Protein AF-A0A2G8DPP2-F1 (afdb_monomer)

Radius of gyration: 18.23 Å; Cα contacts (8 Å, |Δi|>4): 69; chains: 1; bounding box: 54×27×44 Å

Mean predicted aligned error: 8.94 Å

Nearest PDB structures (foldseek):
  1zn2-assembly1_A  TM=8.465E-01  e=1.120E-02  Pseudomonas fluorescens
  1je8-assembly2_E  TM=9.088E-01  e=2.432E-02  Escherichia coli
  3clo-assembly1_B  TM=8.629E-01  e=4.417E-02  Bacteroides thetaiotaomicron VPI-5482
  3szt-assembly1_B  TM=8.173E-01  e=5.952E-02  Pseudomonas aeruginosa
  5xt2-assembly5_E  TM=8.489E-01  e=1.018E-01  Bradyrhizobium japonicum

Structure (mmCIF, N/CA/C/O backbone):
data_AF-A0A2G8DPP2-F1
#
_entry.id   AF-A0A2G8DPP2-F1
#
loop_
_atom_site.group_PDB
_atom_site.id
_atom_site.type_symbol
_atom_site.label_atom_id
_atom_site.label_alt_id
_atom_site.label_comp_id
_atom_site.label_asym_id
_atom_site.label_entity_id
_atom_site.label_seq_id
_atom_site.pdbx_PDB_ins_code
_atom_site.Cartn_x
_atom_site.Cartn_y
_atom_site.Cartn_z
_atom_site.occupancy
_atom_site.B_iso_or_equiv
_atom_site.auth_seq_id
_atom_site.auth_comp_id
_atom_site.auth_asym_id
_atom_site.auth_atom_id
_atom_site.pdbx_PDB_model_num
ATOM 1 N N . MET A 1 1 ? -12.877 9.833 -18.461 1.00 37.72 1 MET A N 1
ATOM 2 C CA . MET A 1 1 ? -12.470 9.834 -17.039 1.00 37.72 1 MET A CA 1
ATOM 3 C C . MET A 1 1 ? -12.029 8.422 -16.652 1.00 37.72 1 MET A C 1
ATOM 5 O O . MET A 1 1 ? -12.838 7.514 -16.743 1.00 37.72 1 MET A O 1
ATOM 9 N N . LEU A 1 2 ? -10.736 8.251 -16.339 1.00 44.06 2 LEU A N 1
ATOM 10 C CA . LEU A 1 2 ? -10.090 7.131 -15.618 1.00 44.06 2 LEU A CA 1
ATOM 11 C C . LEU A 1 2 ? -10.466 5.672 -15.977 1.00 44.06 2 LEU A C 1
ATOM 13 O O . LEU A 1 2 ? -10.634 4.850 -15.082 1.00 44.06 2 LEU A O 1
ATOM 17 N N . ASN A 1 3 ? -10.508 5.310 -17.264 1.00 42.09 3 ASN A N 1
ATOM 18 C CA . ASN A 1 3 ? -10.601 3.897 -17.685 1.00 42.09 3 ASN A CA 1
ATOM 19 C C 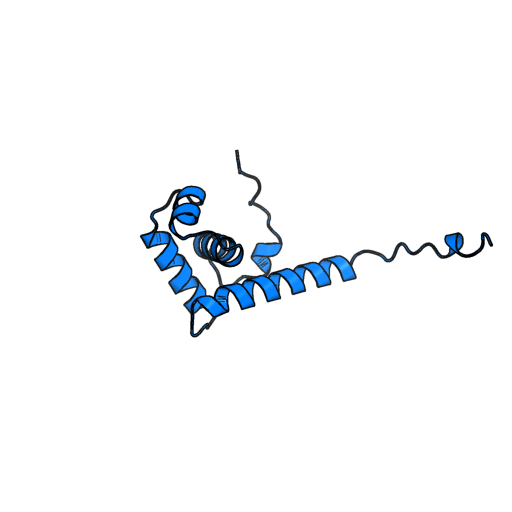. ASN A 1 3 ? -9.237 3.259 -18.036 1.00 42.09 3 ASN A C 1
ATOM 21 O O . ASN A 1 3 ? -9.174 2.169 -18.591 1.00 42.09 3 ASN A O 1
ATOM 25 N N . SER A 1 4 ? -8.125 3.924 -17.711 1.00 41.97 4 SER A N 1
ATOM 26 C CA . SER A 1 4 ? -6.775 3.571 -18.179 1.00 41.97 4 SER A CA 1
ATOM 27 C C . SER A 1 4 ? -5.967 2.638 -17.261 1.00 41.97 4 SER A C 1
ATOM 29 O O . SER A 1 4 ? -4.792 2.410 -17.522 1.00 41.97 4 SER A O 1
ATOM 31 N N . PHE A 1 5 ? -6.559 2.041 -16.221 1.00 46.75 5 PHE A N 1
ATOM 32 C CA . PHE A 1 5 ? -5.844 1.083 -15.353 1.00 46.75 5 PHE A CA 1
ATOM 33 C C . PHE A 1 5 ? -5.946 -0.386 -15.799 1.00 46.75 5 PHE A C 1
ATOM 35 O O . PHE A 1 5 ? -5.429 -1.263 -15.113 1.00 46.75 5 PHE A O 1
ATOM 42 N N . GLN A 1 6 ? -6.593 -0.676 -16.934 1.00 46.97 6 GLN A N 1
ATOM 43 C CA . GLN A 1 6 ? -6.879 -2.053 -17.366 1.00 46.97 6 GLN A CA 1
ATOM 44 C C . GLN A 1 6 ? -5.670 -2.851 -17.887 1.00 46.97 6 GLN A C 1
ATOM 46 O O . GLN A 1 6 ? -5.800 -4.039 -18.155 1.00 46.97 6 GLN A O 1
ATOM 51 N N . SER A 1 7 ? -4.472 -2.270 -17.932 1.00 45.75 7 SER A N 1
ATOM 52 C CA . SER A 1 7 ? -3.238 -3.035 -18.122 1.0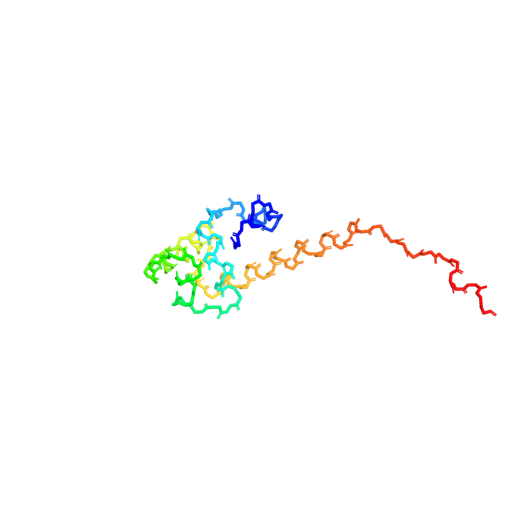0 45.75 7 SER A CA 1
ATOM 53 C C . SER A 1 7 ? -2.103 -2.389 -17.342 1.00 45.75 7 SER A C 1
ATOM 55 O O . SER A 1 7 ? -1.213 -1.774 -17.928 1.00 45.75 7 SER A O 1
ATOM 57 N N . TRP A 1 8 ? -2.144 -2.457 -16.008 1.00 53.50 8 TRP A N 1
ATOM 58 C CA . TRP A 1 8 ? -0.982 -2.037 -15.234 1.00 53.50 8 TRP A CA 1
ATOM 59 C C . TRP A 1 8 ? -0.010 -3.218 -15.086 1.00 53.50 8 TRP A C 1
ATOM 61 O O . TRP A 1 8 ? -0.278 -4.088 -14.257 1.00 53.50 8 TRP A O 1
ATOM 71 N N . PRO A 1 9 ? 1.139 -3.257 -15.797 1.00 67.88 9 PRO A N 1
ATOM 72 C CA . PRO A 1 9 ? 2.214 -4.209 -15.493 1.00 67.88 9 PRO A CA 1
ATOM 73 C C . PRO A 1 9 ? 2.646 -4.166 -14.020 1.00 67.88 9 PRO A C 1
ATOM 75 O O . PRO A 1 9 ? 3.159 -5.136 -13.488 1.00 67.88 9 PRO A O 1
ATOM 78 N N . LEU A 1 10 ? 2.374 -3.081 -13.293 1.00 79.25 10 LEU A N 1
ATOM 79 C CA . LEU A 1 10 ? 2.676 -3.010 -11.867 1.00 79.25 10 LEU A CA 1
ATOM 80 C C . LEU A 1 10 ? 1.749 -3.881 -11.018 1.00 79.25 10 LEU A C 1
ATOM 82 O O . LEU A 1 10 ? 2.143 -4.269 -9.924 1.00 79.25 10 LEU A O 1
ATOM 86 N N . ARG A 1 11 ? 0.561 -4.269 -11.502 1.00 86.44 11 ARG A N 1
ATOM 87 C CA . ARG A 1 11 ? -0.270 -5.228 -10.768 1.00 86.44 11 ARG A CA 1
ATOM 88 C C . ARG A 1 11 ? 0.346 -6.625 -10.751 1.00 86.44 11 ARG A C 1
ATOM 90 O O . ARG A 1 11 ? 0.203 -7.320 -9.749 1.00 86.44 11 ARG A O 1
ATOM 97 N N . SER A 1 12 ? 1.063 -7.043 -11.795 1.00 89.25 12 SER A N 1
ATOM 98 C CA . SER A 1 12 ? 1.711 -8.361 -11.775 1.00 89.25 12 SER A CA 1
ATOM 99 C C . SER A 1 12 ? 2.829 -8.459 -10.732 1.00 89.25 12 SER A C 1
ATOM 101 O O . SER A 1 12 ? 3.243 -9.564 -10.407 1.00 89.25 12 SER A O 1
ATOM 103 N N . LEU A 1 13 ? 3.270 -7.336 -10.149 1.00 92.38 13 LEU A N 1
ATOM 104 C CA . LEU A 1 13 ? 4.180 -7.311 -8.995 1.00 92.38 13 LEU A CA 1
ATOM 105 C C . LEU A 1 13 ? 3.487 -7.679 -7.668 1.00 92.38 13 LEU A C 1
ATOM 107 O O . LEU A 1 13 ? 4.157 -7.880 -6.656 1.00 92.38 13 LEU A O 1
ATOM 111 N N . PHE A 1 14 ? 2.153 -7.749 -7.650 1.00 95.75 14 PHE A N 1
ATOM 112 C CA . PHE A 1 14 ? 1.343 -8.037 -6.463 1.00 95.75 14 PHE A CA 1
ATOM 113 C C . PHE A 1 14 ? 0.271 -9.096 -6.766 1.00 95.75 14 PHE A C 1
ATOM 115 O O . PHE A 1 14 ? -0.930 -8.805 -6.672 1.00 95.75 14 PHE A O 1
ATOM 122 N N . PRO A 1 15 ? 0.677 -10.318 -7.159 1.00 95.06 15 PRO A N 1
ATOM 123 C CA . PRO A 1 15 ? -0.256 -11.406 -7.451 1.00 95.06 15 PRO A CA 1
ATOM 124 C C . PRO A 1 15 ? -1.087 -11.832 -6.231 1.00 95.06 15 PRO A C 1
ATOM 126 O O . PRO A 1 15 ? -2.177 -12.373 -6.393 1.00 95.06 15 PRO A O 1
ATOM 129 N N . GLU A 1 16 ? -0.606 -11.563 -5.018 1.00 97.19 16 GLU A N 1
ATOM 130 C CA . GLU A 1 16 ? -1.272 -11.909 -3.759 1.00 97.19 16 GLU A CA 1
ATOM 131 C C . GLU A 1 16 ?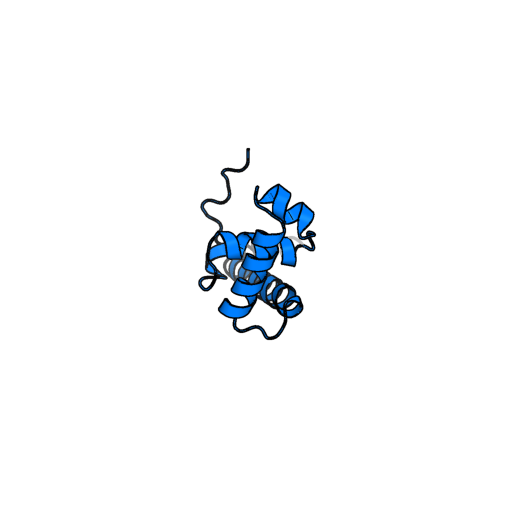 -2.479 -11.004 -3.461 1.00 97.19 16 GLU A C 1
ATOM 133 O O . GLU A 1 16 ? -3.320 -11.333 -2.624 1.00 97.19 16 GLU A O 1
ATOM 138 N N . LEU A 1 17 ? -2.572 -9.852 -4.133 1.00 96.69 17 LEU A N 1
ATOM 139 C CA . LEU A 1 17 ? -3.613 -8.860 -3.894 1.00 96.69 17 LEU A CA 1
ATOM 140 C C . LEU A 1 17 ? -4.731 -8.956 -4.934 1.00 96.69 17 LEU A C 1
ATOM 142 O O . LEU A 1 17 ? -4.487 -9.069 -6.135 1.00 96.69 17 LEU A O 1
ATOM 146 N N . SER A 1 18 ? -5.975 -8.798 -4.483 1.00 95.75 18 SER A N 1
ATOM 147 C CA . SER A 1 18 ? -7.135 -8.500 -5.329 1.00 95.75 18 SER A CA 1
ATOM 148 C C . SER A 1 18 ? -7.099 -7.060 -5.858 1.00 95.75 18 SER A C 1
ATOM 150 O O . SER A 1 18 ? -6.298 -6.237 -5.420 1.00 95.75 18 SER A O 1
ATOM 152 N N . GLU A 1 19 ? -7.977 -6.722 -6.809 1.00 93.75 19 GLU A N 1
ATOM 153 C CA . GLU A 1 19 ? -8.006 -5.380 -7.419 1.00 93.75 19 GLU A CA 1
ATOM 154 C C . GLU A 1 19 ? -8.237 -4.274 -6.397 1.00 93.75 19 GLU A C 1
ATOM 156 O O . GLU A 1 19 ? -7.492 -3.296 -6.342 1.00 93.75 19 GLU A O 1
ATOM 161 N N . SER A 1 20 ? -9.228 -4.457 -5.533 1.00 95.50 20 SER A N 1
ATOM 162 C CA . SER A 1 20 ? -9.539 -3.488 -4.486 1.00 95.50 20 SER A CA 1
ATOM 163 C C . SER A 1 20 ? -8.421 -3.395 -3.443 1.00 95.50 20 SER A C 1
ATOM 165 O O . SER A 1 20 ? -8.118 -2.304 -2.964 1.00 95.50 20 SER A O 1
ATOM 167 N N . GLN A 1 21 ? -7.777 -4.522 -3.117 1.00 97.31 21 GLN A N 1
ATOM 168 C CA . GLN A 1 21 ? -6.630 -4.567 -2.204 1.00 97.31 21 GLN A CA 1
ATOM 169 C C . GLN A 1 21 ? -5.415 -3.829 -2.770 1.00 97.31 21 GLN A C 1
ATOM 171 O O . GLN A 1 21 ? -4.806 -3.031 -2.058 1.00 97.31 21 GLN A O 1
ATOM 176 N N . PHE A 1 22 ? -5.094 -4.057 -4.046 1.00 97.19 22 PHE A N 1
ATOM 177 C CA . PHE A 1 22 ? -3.996 -3.391 -4.739 1.00 97.19 22 PHE A CA 1
ATOM 178 C C . PHE A 1 22 ? -4.215 -1.880 -4.813 1.00 97.19 22 PHE A C 1
ATOM 180 O O . PHE A 1 22 ? -3.324 -1.122 -4.445 1.00 97.19 22 PHE A O 1
ATOM 187 N N . ARG A 1 23 ? -5.411 -1.427 -5.213 1.00 96.12 23 ARG A N 1
ATOM 188 C CA . ARG A 1 23 ? -5.731 0.011 -5.283 1.00 96.12 23 ARG A CA 1
ATOM 189 C C . ARG A 1 23 ? -5.596 0.700 -3.930 1.00 96.12 23 ARG A C 1
ATOM 191 O O . ARG A 1 23 ? -4.973 1.755 -3.846 1.00 96.12 23 ARG A O 1
ATOM 198 N N . ALA A 1 24 ? -6.134 0.089 -2.873 1.00 97.56 24 ALA A N 1
ATOM 199 C CA . ALA A 1 24 ? -6.005 0.621 -1.521 1.00 97.56 24 ALA A CA 1
ATOM 200 C C . ALA A 1 24 ? -4.533 0.673 -1.073 1.00 97.56 24 ALA A C 1
ATOM 202 O O . ALA A 1 24 ? -4.086 1.702 -0.569 1.00 97.56 24 ALA A O 1
ATOM 203 N N . ALA A 1 25 ? -3.770 -0.404 -1.299 1.00 97.62 25 ALA A 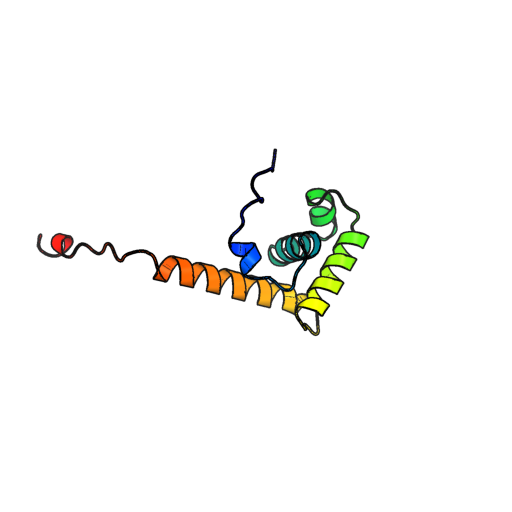N 1
ATOM 204 C CA . ALA A 1 25 ? -2.352 -0.473 -0.947 1.00 97.62 25 ALA A CA 1
ATOM 205 C C . ALA A 1 25 ? -1.504 0.553 -1.718 1.00 97.62 25 ALA A C 1
ATOM 207 O O . ALA A 1 25 ? -0.648 1.196 -1.115 1.00 97.62 25 ALA A O 1
ATOM 208 N N . ALA A 1 26 ? -1.780 0.763 -3.008 1.00 96.56 26 ALA A N 1
ATOM 209 C CA . ALA A 1 26 ? -1.092 1.749 -3.837 1.00 96.56 26 ALA A CA 1
ATOM 210 C C . ALA A 1 26 ? -1.306 3.177 -3.315 1.00 96.56 26 ALA A C 1
ATOM 212 O O . ALA A 1 26 ? -0.343 3.910 -3.103 1.00 96.56 26 ALA A O 1
ATOM 213 N N . LEU A 1 27 ? -2.558 3.559 -3.035 1.00 97.06 27 LEU A N 1
ATOM 214 C CA . LEU A 1 27 ? -2.883 4.878 -2.479 1.00 97.06 27 LEU A CA 1
ATOM 215 C C . LEU A 1 27 ? -2.248 5.078 -1.096 1.00 97.06 27 LEU A C 1
ATOM 217 O O . LEU A 1 27 ? -1.660 6.122 -0.820 1.00 97.06 27 LEU A O 1
ATOM 221 N N . TYR A 1 28 ? -2.279 4.050 -0.246 1.00 97.75 28 TYR A N 1
ATOM 222 C CA . TYR A 1 28 ? -1.602 4.087 1.050 1.00 97.75 28 TYR A CA 1
ATOM 223 C C . TYR A 1 28 ? -0.078 4.258 0.918 1.00 97.75 28 TYR A C 1
ATOM 225 O O . TYR A 1 28 ? 0.531 5.035 1.666 1.00 97.75 28 TYR A O 1
ATOM 233 N N . ALA A 1 29 ? 0.548 3.559 -0.032 1.00 96.75 29 ALA A N 1
ATOM 234 C CA . ALA A 1 29 ? 1.983 3.649 -0.286 1.00 96.75 29 ALA A CA 1
ATOM 235 C C . ALA A 1 29 ? 2.395 5.042 -0.790 1.00 96.75 29 ALA A C 1
ATOM 237 O O . ALA A 1 29 ? 3.428 5.557 -0.363 1.00 96.75 29 ALA A O 1
ATOM 238 N N . LEU A 1 30 ? 1.537 5.682 -1.592 1.00 94.94 30 LEU A N 1
ATOM 239 C CA . LEU A 1 30 ? 1.681 7.065 -2.065 1.00 94.94 30 LEU A 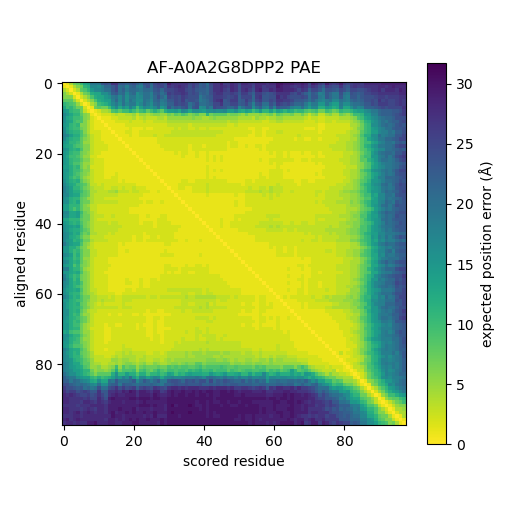CA 1
ATOM 240 C C . LEU A 1 30 ? 1.422 8.127 -0.980 1.00 94.94 30 LEU A C 1
ATOM 242 O O . LEU A 1 30 ? 1.581 9.316 -1.237 1.00 94.94 30 LEU A O 1
ATOM 246 N N . GLY A 1 31 ? 1.030 7.720 0.231 1.00 96.31 31 GLY A N 1
ATOM 247 C CA . GLY A 1 31 ? 0.797 8.634 1.352 1.00 96.31 31 GLY A CA 1
ATOM 248 C C . GLY A 1 31 ? -0.606 9.240 1.397 1.00 96.31 31 GLY A C 1
ATOM 249 O O . GLY A 1 31 ? -0.854 10.117 2.220 1.00 96.31 31 GLY A O 1
ATOM 250 N N . THR A 1 32 ? -1.533 8.765 0.564 1.00 97.06 32 THR A N 1
ATOM 251 C CA . THR A 1 32 ? -2.931 9.206 0.574 1.00 97.06 32 THR A CA 1
ATOM 252 C C . THR A 1 32 ? -3.620 8.808 1.882 1.00 97.06 32 THR A C 1
ATOM 254 O O . THR A 1 32 ? -3.451 7.690 2.380 1.00 97.06 32 THR A O 1
ATOM 257 N N . SER A 1 33 ? -4.430 9.708 2.443 1.00 97.88 33 SER A N 1
ATOM 258 C CA . SE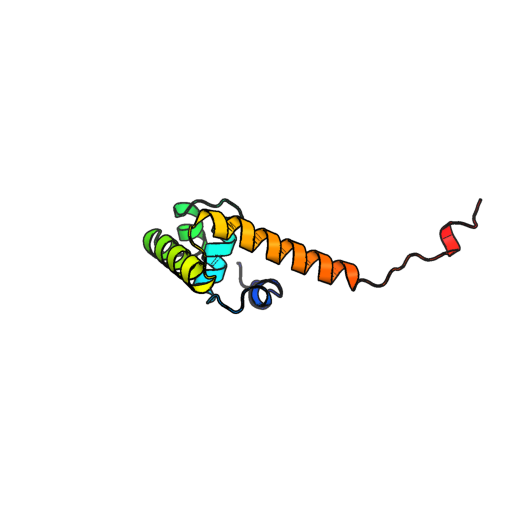R A 1 33 ? -5.229 9.403 3.635 1.00 97.88 33 SER A CA 1
ATOM 259 C C . SER A 1 33 ? -6.361 8.413 3.324 1.00 97.88 33 SER A C 1
ATOM 261 O O . SER A 1 33 ? -6.825 8.305 2.190 1.00 97.88 33 SER A O 1
ATOM 263 N N . ASN A 1 34 ? -6.884 7.715 4.341 1.00 97.75 34 ASN A N 1
ATOM 264 C CA . ASN A 1 34 ? -8.010 6.788 4.144 1.00 97.75 34 ASN A CA 1
ATOM 265 C C . ASN A 1 34 ? -9.256 7.482 3.568 1.00 97.75 34 ASN A C 1
ATOM 267 O O . ASN A 1 34 ? -9.975 6.876 2.778 1.00 97.75 34 ASN A O 1
ATOM 271 N N . ARG A 1 35 ? -9.489 8.747 3.944 1.00 98.12 35 ARG A N 1
ATOM 272 C CA . ARG A 1 35 ? -10.596 9.574 3.449 1.00 98.12 35 ARG A CA 1
ATOM 273 C C . ARG A 1 35 ? -10.454 9.899 1.969 1.00 98.12 35 ARG A C 1
ATOM 275 O O . ARG A 1 35 ? -11.398 9.726 1.201 1.00 98.12 35 ARG A O 1
ATOM 282 N N . GLU A 1 36 ? -9.275 10.347 1.559 1.00 98.19 36 GLU A N 1
ATOM 283 C CA . GLU A 1 36 ? -8.991 10.630 0.151 1.00 98.19 36 GLU A CA 1
ATOM 284 C C . GLU A 1 36 ? -9.033 9.348 -0.680 1.00 98.19 36 GLU A C 1
ATOM 286 O O . GLU A 1 36 ? -9.652 9.328 -1.740 1.00 98.19 36 GLU A O 1
ATOM 291 N N . ALA A 1 37 ? -8.462 8.253 -0.175 1.00 97.81 37 ALA A N 1
ATOM 292 C CA . ALA A 1 37 ? -8.487 6.968 -0.860 1.00 97.81 37 ALA A CA 1
ATOM 293 C C . ALA A 1 37 ? -9.918 6.435 -1.033 1.00 97.81 37 ALA A C 1
ATOM 295 O O . ALA A 1 37 ? -10.263 5.923 -2.095 1.00 97.81 37 ALA A O 1
ATOM 296 N N . ALA A 1 38 ? -10.771 6.609 -0.021 1.00 98.00 38 ALA A N 1
ATOM 297 C CA . ALA A 1 38 ? -12.190 6.268 -0.086 1.00 98.00 38 ALA A CA 1
ATOM 298 C C . ALA A 1 38 ? -12.912 7.065 -1.183 1.00 98.00 38 ALA A C 1
ATOM 300 O O . ALA A 1 38 ? -13.639 6.480 -1.986 1.00 98.00 38 ALA A O 1
ATOM 301 N N . SER A 1 39 ? -12.635 8.371 -1.273 1.00 97.94 39 SER A N 1
ATOM 302 C CA . SER A 1 39 ? -13.146 9.240 -2.339 1.00 97.94 39 SER A CA 1
ATOM 303 C C . SER A 1 39 ? -12.683 8.777 -3.729 1.00 97.94 39 SER A C 1
ATOM 305 O O . SER A 1 39 ? -13.509 8.568 -4.617 1.00 97.94 39 SER A O 1
ATOM 307 N N . ILE A 1 40 ? -11.380 8.516 -3.898 1.00 96.81 40 ILE A N 1
ATOM 308 C CA . ILE A 1 40 ? -10.772 8.074 -5.168 1.00 96.81 40 ILE A CA 1
ATOM 309 C C . ILE A 1 40 ? -11.332 6.722 -5.623 1.00 96.81 40 ILE A C 1
ATOM 311 O O . ILE A 1 40 ? -11.575 6.515 -6.811 1.00 96.81 40 ILE A O 1
ATOM 315 N N . CYS A 1 41 ? -11.529 5.789 -4.692 1.00 94.00 41 CYS A N 1
ATOM 316 C CA . CYS A 1 41 ? -12.057 4.461 -4.992 1.00 94.00 41 CYS A CA 1
ATOM 317 C C . CYS A 1 41 ? -13.591 4.399 -5.017 1.00 94.00 41 CYS A C 1
ATOM 319 O O . CYS A 1 41 ? -14.124 3.332 -5.310 1.00 94.00 41 CYS A O 1
ATOM 321 N N . CYS A 1 42 ? -14.290 5.496 -4.707 1.00 96.38 42 CYS A N 1
ATOM 322 C CA . CYS A 1 42 ? -15.748 5.548 -4.564 1.00 96.38 42 CYS A CA 1
ATOM 323 C C . CYS A 1 42 ? -16.303 4.485 -3.591 1.00 96.38 42 CYS 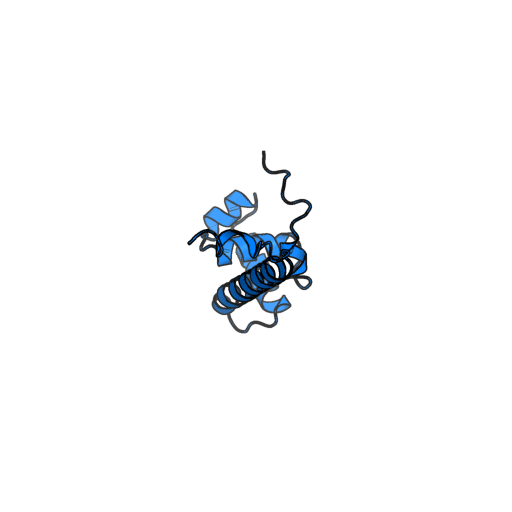A C 1
ATOM 325 O O . CYS A 1 42 ? -17.316 3.842 -3.864 1.00 96.38 42 CYS A O 1
ATOM 327 N N . ILE A 1 43 ? -15.634 4.294 -2.450 1.00 97.00 43 ILE A N 1
ATOM 328 C CA . ILE A 1 43 ? -16.053 3.381 -1.373 1.00 97.00 43 ILE A CA 1
ATOM 329 C C . ILE A 1 43 ? -15.990 4.086 -0.013 1.00 97.00 43 ILE A C 1
ATOM 331 O O . ILE A 1 43 ? -15.616 5.249 0.082 1.00 97.00 43 ILE A O 1
ATOM 335 N N . THR A 1 44 ? -16.350 3.395 1.069 1.00 98.31 44 THR A N 1
ATOM 336 C CA . THR A 1 44 ? -16.264 3.954 2.425 1.00 98.31 44 THR A CA 1
ATOM 337 C C . THR A 1 44 ? -14.837 3.902 2.983 1.00 98.31 44 THR A C 1
ATOM 339 O O . THR A 1 44 ? -14.051 3.007 2.666 1.00 98.31 44 THR A O 1
ATOM 342 N N . GLU A 1 45 ? -14.512 4.798 3.919 1.00 98.38 45 GLU A N 1
ATOM 343 C CA . GLU A 1 45 ? -13.241 4.737 4.664 1.00 98.38 45 GLU A CA 1
ATOM 344 C C . GLU A 1 45 ? -13.060 3.414 5.421 1.00 98.38 45 GLU A C 1
ATOM 346 O O . GLU A 1 45 ? -11.948 2.898 5.543 1.00 98.38 45 GLU A O 1
ATOM 351 N N . SER A 1 46 ? -14.156 2.833 5.920 1.00 98.38 46 SER A N 1
ATOM 352 C CA . SER A 1 46 ? -14.135 1.520 6.570 1.00 98.38 46 SER A CA 1
ATOM 353 C C . SER A 1 46 ? -13.766 0.400 5.595 1.00 98.38 46 SER A C 1
ATOM 355 O O . SER A 1 46 ? -13.019 -0.507 5.966 1.00 98.38 46 SER A O 1
ATOM 357 N N . ALA A 1 47 ? -14.223 0.477 4.341 1.00 98.19 47 ALA A N 1
ATOM 358 C CA . ALA A 1 47 ? -13.839 -0.462 3.296 1.00 98.19 47 ALA A CA 1
ATOM 359 C C . ALA A 1 47 ? -12.351 -0.325 2.946 1.00 98.19 47 ALA A C 1
ATOM 361 O O . ALA A 1 47 ? -11.669 -1.344 2.855 1.00 98.19 47 ALA A O 1
ATOM 362 N N . ILE A 1 48 ? -11.814 0.901 2.860 1.00 98.50 48 ILE A N 1
ATOM 363 C CA . ILE A 1 48 ? -10.367 1.128 2.685 1.00 98.50 48 ILE A CA 1
ATOM 364 C C . ILE A 1 48 ? -9.570 0.469 3.813 1.00 98.50 48 ILE A C 1
ATOM 366 O O . ILE A 1 48 ? -8.685 -0.338 3.537 1.00 98.50 48 ILE A O 1
ATOM 370 N N . LYS A 1 49 ? -9.922 0.725 5.080 1.00 98.38 49 LYS A N 1
ATOM 371 C CA . LYS A 1 49 ? -9.255 0.100 6.238 1.00 98.38 49 LYS A CA 1
ATOM 372 C C . LYS A 1 49 ? -9.286 -1.429 6.162 1.00 98.38 49 LYS A C 1
ATOM 374 O O . LYS A 1 49 ? -8.279 -2.081 6.422 1.00 98.38 49 LYS A O 1
ATOM 379 N N . LYS A 1 50 ? -10.421 -2.004 5.754 1.00 98.62 50 LYS A N 1
ATOM 380 C CA . LYS A 1 50 ? -10.581 -3.453 5.574 1.00 98.62 50 LYS A CA 1
ATOM 381 C C . LYS A 1 50 ? -9.724 -3.996 4.429 1.00 98.62 50 LYS A C 1
ATOM 383 O O . LYS A 1 50 ? -9.137 -5.066 4.571 1.00 98.62 50 LYS A O 1
ATOM 388 N N . HIS A 1 51 ? -9.644 -3.285 3.306 1.00 98.44 51 HIS A N 1
ATOM 389 C CA . HIS A 1 51 ? -8.765 -3.662 2.201 1.00 98.44 51 HIS A CA 1
ATOM 390 C C . HIS A 1 51 ? -7.301 -3.620 2.629 1.00 98.44 51 HIS A C 1
ATOM 392 O O . HIS A 1 51 ? -6.612 -4.607 2.413 1.00 98.44 51 HIS A O 1
ATOM 398 N N . LEU A 1 52 ? -6.860 -2.563 3.315 1.00 98.44 52 LEU A N 1
ATOM 399 C CA . LEU A 1 52 ? -5.496 -2.445 3.836 1.00 98.44 52 LEU A CA 1
ATOM 400 C C . LEU A 1 52 ? -5.143 -3.557 4.832 1.00 98.44 52 LEU A C 1
ATOM 402 O O . LEU A 1 52 ? -4.077 -4.159 4.716 1.00 98.44 52 LEU A O 1
ATOM 406 N N . ALA A 1 53 ? -6.047 -3.884 5.761 1.00 98.50 53 ALA A N 1
ATOM 407 C CA . ALA A 1 53 ? -5.849 -4.986 6.705 1.00 98.50 53 ALA A CA 1
ATOM 408 C C . ALA A 1 53 ? -5.684 -6.335 5.987 1.00 98.50 53 ALA A C 1
ATOM 410 O O . ALA A 1 53 ? -4.758 -7.086 6.284 1.00 98.50 53 ALA A O 1
ATOM 411 N N . ARG A 1 54 ? -6.526 -6.607 4.984 1.00 98.50 54 ARG A N 1
ATOM 412 C CA . ARG A 1 54 ? -6.427 -7.833 4.184 1.00 98.50 54 ARG A CA 1
ATOM 413 C C . ARG A 1 54 ? -5.206 -7.847 3.263 1.00 98.50 54 ARG A C 1
ATOM 415 O O . ARG A 1 54 ? -4.671 -8.917 3.016 1.00 98.50 54 ARG A O 1
ATOM 422 N N . SER A 1 55 ? -4.766 -6.695 2.751 1.00 98.44 55 SER A N 1
ATOM 423 C CA . SER A 1 55 ? -3.523 -6.594 1.976 1.00 98.44 55 SER A CA 1
ATOM 424 C C . SER A 1 55 ? -2.312 -6.923 2.846 1.00 98.44 55 SER A C 1
ATOM 426 O O . SER A 1 55 ? -1.439 -7.663 2.410 1.00 98.44 55 SER A O 1
ATOM 428 N N . ARG A 1 56 ? -2.282 -6.423 4.089 1.00 98.38 56 ARG A N 1
ATOM 429 C CA . ARG A 1 56 ? -1.254 -6.759 5.084 1.00 98.38 56 ARG A CA 1
ATOM 430 C C . ARG A 1 56 ? -1.200 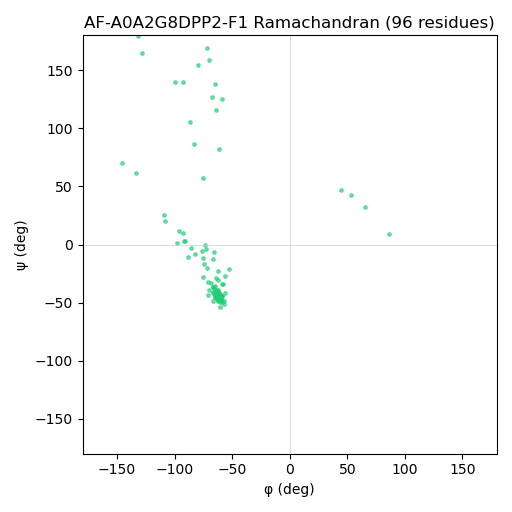-8.270 5.334 1.00 98.38 56 ARG A C 1
ATOM 432 O O . ARG A 1 56 ? -0.125 -8.852 5.276 1.00 98.38 56 ARG A O 1
ATOM 439 N N . GLU A 1 57 ? -2.355 -8.897 5.557 1.00 98.38 57 GLU A N 1
ATOM 440 C CA . GLU A 1 57 ? -2.460 -10.350 5.758 1.00 98.38 57 GLU A CA 1
ATOM 441 C C . GLU A 1 57 ? -2.006 -11.143 4.526 1.00 98.38 57 GLU A C 1
ATOM 443 O O . GLU A 1 57 ? -1.192 -12.052 4.655 1.00 98.38 57 GLU A O 1
ATOM 448 N N . ALA A 1 58 ? -2.474 -10.769 3.332 1.00 98.19 58 ALA A N 1
ATOM 449 C CA . ALA A 1 58 ? -2.117 -11.440 2.081 1.00 98.19 58 ALA A CA 1
ATOM 450 C C . ALA A 1 58 ? -0.614 -11.358 1.761 1.00 98.19 58 ALA A C 1
ATOM 452 O O . ALA A 1 58 ? -0.066 -12.265 1.142 1.0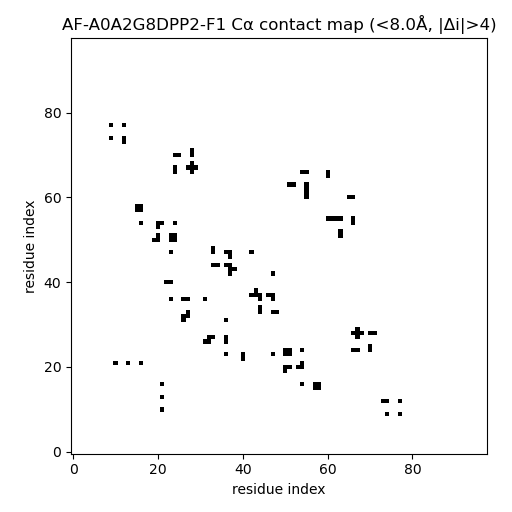0 98.19 58 ALA A O 1
ATOM 453 N N . LEU A 1 59 ? 0.051 -10.285 2.195 1.00 97.50 59 LEU A N 1
ATOM 454 C CA . LEU A 1 59 ? 1.488 -10.069 2.015 1.00 97.50 59 LEU A CA 1
ATOM 455 C C . LEU A 1 59 ? 2.333 -10.587 3.191 1.00 97.50 59 LEU A C 1
ATOM 457 O O . LEU A 1 59 ? 3.547 -10.401 3.180 1.00 97.50 59 LEU A O 1
ATOM 461 N N . GLY A 1 60 ? 1.715 -11.213 4.200 1.00 97.75 60 GLY A N 1
ATOM 462 C CA . GLY A 1 60 ? 2.422 -11.771 5.355 1.00 97.75 60 GLY A CA 1
ATOM 463 C C . GLY A 1 60 ? 3.110 -10.721 6.232 1.00 97.75 60 GLY A C 1
ATOM 464 O O . GLY A 1 60 ? 4.171 -10.986 6.785 1.00 97.75 60 GLY A O 1
ATOM 465 N N . LEU A 1 61 ? 2.541 -9.518 6.331 1.00 97.81 61 LEU A N 1
ATOM 466 C CA . LEU A 1 61 ? 3.141 -8.395 7.051 1.00 97.81 61 LEU A CA 1
ATOM 467 C C . LEU A 1 61 ? 2.653 -8.323 8.503 1.00 97.81 61 LEU A C 1
ATOM 469 O O . LEU A 1 61 ? 1.463 -8.483 8.787 1.00 97.81 61 LEU A O 1
ATOM 473 N N . GLU A 1 62 ? 3.554 -8.009 9.432 1.00 96.62 62 GLU A N 1
ATOM 474 C CA . GLU A 1 62 ? 3.206 -7.863 10.851 1.00 96.62 62 GLU A CA 1
ATOM 475 C C . GLU A 1 62 ? 2.386 -6.594 11.099 1.00 96.62 62 GLU A C 1
ATOM 477 O O . GLU A 1 62 ? 1.338 -6.635 11.745 1.00 96.62 62 GLU A O 1
ATOM 482 N N . ASP A 1 63 ? 2.791 -5.483 10.489 1.00 96.44 63 ASP A N 1
ATOM 483 C CA . ASP A 1 63 ? 2.177 -4.175 10.670 1.00 96.44 63 ASP A CA 1
ATOM 484 C C . ASP A 1 63 ? 1.810 -3.506 9.334 1.00 96.44 63 ASP A C 1
ATOM 486 O O . ASP A 1 63 ? 2.240 -3.900 8.247 1.00 96.44 63 ASP A O 1
ATOM 490 N N . LEU A 1 64 ? 0.966 -2.474 9.410 1.00 95.31 64 LEU A N 1
ATOM 491 C CA . LEU A 1 64 ? 0.513 -1.750 8.224 1.00 95.31 64 LEU A CA 1
ATOM 492 C C . LEU A 1 64 ? 1.590 -0.815 7.648 1.00 95.31 64 LEU A C 1
ATOM 494 O O . LEU A 1 64 ? 1.579 -0.573 6.445 1.00 95.31 64 LEU A O 1
ATOM 498 N N . ALA A 1 65 ? 2.520 -0.294 8.452 1.00 95.31 65 ALA A N 1
ATOM 499 C CA . ALA A 1 65 ? 3.570 0.594 7.949 1.00 95.31 65 ALA A CA 1
ATOM 500 C C . ALA A 1 65 ? 4.532 -0.156 7.012 1.00 95.31 65 ALA A C 1
ATOM 502 O O . ALA A 1 65 ? 4.908 0.378 5.963 1.00 95.31 65 ALA A O 1
ATOM 503 N N . SER A 1 66 ? 4.819 -1.426 7.311 1.00 97.56 66 SER A N 1
ATOM 504 C CA . SER A 1 66 ? 5.576 -2.340 6.446 1.00 97.56 66 SER A CA 1
ATOM 505 C C . SER A 1 66 ? 4.974 -2.494 5.043 1.00 97.56 66 SER A C 1
ATOM 507 O O . SER A 1 66 ? 5.714 -2.712 4.080 1.00 97.56 66 SER A O 1
ATOM 509 N N . LEU A 1 67 ? 3.656 -2.298 4.881 1.00 97.31 67 LEU A N 1
ATOM 510 C CA . LEU A 1 67 ? 2.995 -2.341 3.570 1.00 97.31 67 LEU A CA 1
ATOM 511 C C . LEU A 1 67 ? 3.558 -1.285 2.621 1.00 97.31 67 LEU A C 1
ATOM 513 O O . LEU A 1 67 ? 3.803 -1.584 1.455 1.00 97.31 67 LEU A O 1
ATOM 517 N N . ARG A 1 68 ? 3.795 -0.063 3.112 1.00 96.75 68 ARG A N 1
ATOM 518 C CA . ARG A 1 68 ? 4.344 1.027 2.294 1.00 96.75 68 ARG A CA 1
ATOM 519 C C . ARG A 1 68 ? 5.759 0.699 1.830 1.00 96.75 68 ARG A C 1
ATOM 521 O O . ARG A 1 68 ? 6.066 0.881 0.654 1.00 96.75 68 ARG A O 1
ATOM 528 N N . THR A 1 69 ? 6.593 0.195 2.736 1.00 97.12 69 THR A N 1
ATOM 529 C CA . THR A 1 69 ? 7.972 -0.199 2.427 1.00 97.12 69 THR A CA 1
ATOM 530 C C . THR A 1 69 ? 8.000 -1.295 1.369 1.00 97.12 69 THR A C 1
ATOM 532 O O . THR A 1 69 ? 8.614 -1.105 0.321 1.00 97.12 69 THR A O 1
ATOM 535 N N . LEU A 1 70 ? 7.276 -2.400 1.582 1.00 97.31 70 LEU A N 1
ATOM 536 C CA . LEU A 1 70 ? 7.239 -3.511 0.628 1.00 97.31 70 LEU A CA 1
ATOM 537 C C . LEU A 1 70 ? 6.708 -3.066 -0.737 1.00 97.31 70 LEU A C 1
ATOM 539 O O . LEU A 1 70 ? 7.290 -3.421 -1.765 1.00 97.31 70 LEU A O 1
ATOM 543 N N . PHE A 1 71 ? 5.632 -2.274 -0.751 1.00 96.50 71 PHE A N 1
ATOM 544 C CA . PHE A 1 71 ? 5.043 -1.778 -1.991 1.00 96.50 71 PHE A CA 1
ATOM 545 C C . PHE A 1 71 ? 6.065 -0.969 -2.796 1.00 96.50 71 PHE A C 1
ATOM 547 O O . PHE A 1 71 ? 6.300 -1.264 -3.967 1.00 96.50 71 PHE A O 1
ATOM 554 N N . ASN A 1 72 ? 6.741 -0.013 -2.156 1.00 95.25 72 ASN A N 1
ATOM 555 C CA . ASN A 1 72 ? 7.753 0.812 -2.812 1.00 95.25 72 ASN A CA 1
ATOM 556 C C . ASN A 1 72 ? 8.972 -0.006 -3.265 1.00 95.25 72 ASN A C 1
ATOM 558 O O . ASN A 1 72 ? 9.451 0.197 -4.378 1.00 95.25 72 ASN A O 1
ATOM 562 N N . CYS A 1 73 ? 9.442 -0.969 -2.465 1.00 95.88 73 CYS A N 1
ATOM 563 C CA . CYS A 1 73 ? 10.543 -1.854 -2.852 1.00 95.88 73 CYS A CA 1
ATOM 564 C C . CYS A 1 73 ? 10.214 -2.679 -4.104 1.00 95.88 73 CYS A C 1
ATOM 566 O O . CYS A 1 73 ? 11.022 -2.716 -5.030 1.00 95.88 73 CYS A O 1
ATOM 568 N N . ARG A 1 74 ? 9.026 -3.300 -4.173 1.00 95.50 74 ARG A N 1
ATOM 569 C CA . ARG A 1 74 ? 8.600 -4.069 -5.358 1.00 95.50 74 ARG A CA 1
ATOM 570 C C . ARG A 1 74 ? 8.461 -3.178 -6.593 1.00 95.50 74 ARG A C 1
ATOM 572 O O . ARG A 1 74 ? 8.896 -3.565 -7.673 1.00 95.50 74 ARG A O 1
ATOM 579 N N . MET A 1 75 ? 7.908 -1.978 -6.428 1.00 92.56 75 MET A N 1
ATOM 580 C CA . MET A 1 75 ? 7.769 -0.996 -7.509 1.00 92.56 75 MET A CA 1
ATOM 581 C C . MET A 1 75 ? 9.127 -0.549 -8.057 1.00 92.56 75 MET A C 1
ATOM 583 O O . MET A 1 75 ? 9.322 -0.535 -9.271 1.00 92.56 75 MET A O 1
ATOM 587 N N . LEU A 1 76 ? 10.079 -0.234 -7.172 1.00 92.25 76 LEU A N 1
ATOM 588 C CA . LEU A 1 76 ? 11.447 0.106 -7.559 1.00 92.25 76 LEU A CA 1
ATOM 589 C C . LEU A 1 76 ? 12.123 -1.067 -8.272 1.00 92.25 76 LEU A C 1
ATOM 591 O O . LEU A 1 76 ? 12.682 -0.872 -9.346 1.00 92.25 76 LEU A O 1
ATOM 595 N N . ALA A 1 77 ? 12.026 -2.283 -7.730 1.00 90.38 77 ALA A N 1
ATOM 596 C CA . ALA A 1 77 ? 12.590 -3.475 -8.361 1.00 90.38 77 ALA A CA 1
ATOM 597 C C . ALA A 1 77 ? 12.016 -3.714 -9.770 1.00 90.38 77 ALA A C 1
ATOM 599 O O . ALA A 1 77 ? 12.775 -3.953 -10.708 1.00 90.38 77 ALA A O 1
ATOM 600 N N . GLY A 1 78 ? 10.695 -3.578 -9.941 1.00 88.62 78 GLY A N 1
ATOM 601 C CA . GLY A 1 78 ? 10.042 -3.692 -11.248 1.00 88.62 78 GLY A CA 1
ATOM 602 C C . GLY A 1 78 ? 10.494 -2.615 -12.241 1.00 88.62 78 GLY A C 1
ATOM 603 O O . GLY A 1 78 ? 10.728 -2.911 -13.415 1.00 88.62 78 GLY A O 1
ATOM 604 N N . LEU A 1 79 ? 10.687 -1.377 -11.773 1.00 86.62 79 LEU A N 1
ATOM 605 C CA . LEU A 1 79 ? 11.230 -0.293 -12.594 1.00 86.62 79 LEU A CA 1
ATOM 606 C C . LEU A 1 79 ? 12.671 -0.588 -13.039 1.00 86.62 79 LEU A C 1
ATOM 608 O O . LEU A 1 79 ? 12.982 -0.434 -14.218 1.00 86.62 79 LEU A O 1
ATOM 612 N N . TYR A 1 80 ? 13.534 -1.045 -12.128 1.00 86.12 80 TYR A N 1
ATOM 613 C CA . TYR A 1 80 ? 14.920 -1.400 -12.448 1.00 86.12 80 TYR A CA 1
ATOM 614 C C . TYR A 1 80 ? 15.013 -2.540 -13.463 1.00 86.12 80 TYR A C 1
ATOM 616 O O . TYR A 1 80 ? 15.798 -2.433 -14.402 1.00 86.12 80 TYR A O 1
ATOM 624 N N . ALA A 1 81 ? 14.198 -3.590 -13.317 1.00 83.31 81 ALA A N 1
ATOM 625 C CA . ALA A 1 81 ? 14.137 -4.680 -14.292 1.00 83.31 81 ALA A CA 1
ATOM 626 C C . ALA A 1 81 ? 13.755 -4.161 -15.689 1.00 83.31 81 ALA A C 1
ATOM 628 O O . ALA A 1 81 ? 14.430 -4.462 -16.668 1.00 83.31 81 ALA A O 1
ATOM 629 N N . THR A 1 82 ? 12.752 -3.279 -15.760 1.00 80.06 82 THR A N 1
ATOM 630 C CA . THR A 1 82 ? 12.315 -2.667 -17.026 1.00 80.06 82 THR A CA 1
ATOM 631 C C . THR A 1 82 ? 13.421 -1.820 -17.668 1.00 80.06 82 THR A C 1
ATOM 633 O O . THR A 1 82 ? 13.598 -1.849 -18.881 1.00 80.06 82 THR A O 1
ATOM 636 N N . ILE A 1 83 ? 14.176 -1.057 -16.869 1.00 75.88 83 ILE A N 1
ATOM 637 C CA . ILE A 1 83 ? 15.277 -0.218 -17.369 1.00 75.88 83 ILE A CA 1
ATOM 638 C C . ILE A 1 83 ? 16.460 -1.072 -17.837 1.00 75.88 83 ILE A C 1
ATOM 640 O O . ILE A 1 83 ? 17.069 -0.747 -18.852 1.00 75.88 83 ILE A O 1
ATOM 644 N N . ALA A 1 84 ? 16.782 -2.156 -17.128 1.00 74.00 84 ALA A N 1
ATOM 645 C CA . ALA A 1 84 ? 17.873 -3.058 -17.496 1.00 74.00 84 ALA A CA 1
ATOM 646 C C . ALA A 1 84 ? 17.625 -3.774 -18.837 1.00 74.00 84 ALA A C 1
ATOM 648 O O . ALA A 1 84 ? 18.574 -4.096 -19.547 1.00 74.00 84 ALA A O 1
ATOM 649 N N . GLU A 1 85 ? 16.358 -3.988 -19.196 1.00 67.38 85 GLU A N 1
ATOM 650 C CA . GLU A 1 85 ? 15.943 -4.574 -20.475 1.00 67.38 85 GLU A CA 1
ATOM 651 C C . GLU A 1 85 ? 15.899 -3.556 -21.631 1.00 67.38 85 GLU A C 1
ATOM 653 O O . GLU A 1 85 ? 15.749 -3.950 -22.792 1.00 67.38 85 GLU A O 1
ATOM 658 N N . LEU A 1 86 ? 16.060 -2.250 -21.367 1.00 57.41 86 LEU A N 1
ATOM 659 C CA . LEU A 1 86 ? 16.180 -1.264 -22.440 1.00 57.41 86 LEU A CA 1
ATOM 660 C C . LEU A 1 86 ? 17.501 -1.495 -23.187 1.00 57.41 86 LEU A C 1
ATOM 662 O O . LEU A 1 86 ? 18.565 -1.508 -22.564 1.00 57.41 86 LEU A O 1
ATOM 666 N N . PRO A 1 87 ? 17.477 -1.639 -24.525 1.00 52.06 87 PRO A N 1
ATOM 667 C CA . PRO A 1 87 ? 18.699 -1.819 -25.287 1.00 52.06 87 PRO A CA 1
ATOM 668 C C . PRO A 1 87 ? 19.603 -0.615 -25.042 1.00 52.06 87 PRO A C 1
ATOM 670 O O . PRO A 1 87 ? 19.197 0.530 -25.261 1.00 52.06 87 PRO A O 1
ATOM 673 N N . SER A 1 88 ? 20.835 -0.882 -24.606 1.00 55.75 88 SER A N 1
ATOM 674 C CA . SER A 1 88 ? 21.891 0.113 -24.472 1.00 55.75 88 SER A CA 1
ATOM 675 C C . SER A 1 88 ? 22.189 0.717 -25.847 1.00 55.75 88 SER A C 1
ATOM 677 O O . SER A 1 88 ? 23.127 0.319 -26.537 1.00 55.75 88 SER A O 1
ATOM 679 N N . LYS A 1 89 ? 21.404 1.700 -26.292 1.00 52.34 89 LYS A N 1
ATOM 680 C CA . LYS A 1 89 ? 21.794 2.581 -27.396 1.00 52.34 89 LYS A CA 1
ATOM 681 C C . LYS A 1 89 ? 22.832 3.584 -26.889 1.00 52.34 89 LYS A C 1
ATOM 683 O O . LYS A 1 89 ? 22.664 4.790 -27.007 1.00 52.34 89 LYS A O 1
ATOM 688 N N . SER A 1 90 ? 23.931 3.065 -26.357 1.00 52.00 90 SER A N 1
ATOM 689 C CA . SER A 1 90 ? 25.207 3.763 -26.326 1.00 52.00 90 SER A CA 1
ATOM 690 C C . SER A 1 90 ? 25.830 3.513 -27.693 1.00 52.00 90 SER A C 1
ATOM 692 O O . SER A 1 90 ? 26.517 2.518 -27.896 1.00 52.00 90 SER A O 1
ATOM 694 N N . ASN A 1 91 ? 25.503 4.353 -28.674 1.00 45.28 91 ASN A N 1
ATOM 695 C CA . ASN A 1 91 ? 26.215 4.356 -29.945 1.00 45.28 91 ASN A CA 1
ATOM 696 C C . ASN A 1 91 ? 27.678 4.765 -29.658 1.00 45.28 91 ASN A C 1
ATOM 698 O O . ASN A 1 91 ? 27.888 5.898 -29.218 1.00 45.28 91 ASN A O 1
ATOM 702 N N . PRO A 1 92 ? 28.687 3.901 -29.878 1.00 47.16 92 PRO A N 1
ATOM 703 C CA . PRO A 1 92 ? 30.087 4.238 -29.606 1.00 47.16 92 PRO A CA 1
ATOM 704 C C . PRO A 1 92 ? 30.638 5.356 -30.515 1.00 47.16 92 PRO A C 1
ATOM 706 O O . PRO A 1 92 ? 31.737 5.843 -30.277 1.00 47.16 92 PRO A O 1
ATOM 709 N N . ALA A 1 93 ? 29.881 5.815 -31.518 1.00 44.06 93 ALA A N 1
ATOM 710 C CA . ALA A 1 93 ? 30.317 6.836 -32.473 1.00 44.06 93 ALA A CA 1
ATOM 711 C C . ALA A 1 93 ? 30.319 8.291 -31.949 1.00 44.06 93 ALA A C 1
ATOM 713 O O . ALA A 1 93 ? 30.768 9.181 -32.663 1.00 44.06 93 ALA A O 1
ATOM 714 N N . VAL A 1 94 ? 29.833 8.574 -30.731 1.00 50.34 94 VAL A N 1
ATOM 715 C CA . VAL A 1 94 ? 29.807 9.957 -30.193 1.00 50.34 94 VAL A CA 1
ATOM 716 C C . VAL A 1 94 ? 31.102 10.326 -29.444 1.00 50.34 94 VAL A C 1
ATOM 718 O O . VAL A 1 94 ? 31.347 11.498 -29.183 1.00 50.34 94 VAL A O 1
ATOM 721 N N . LEU A 1 95 ? 31.984 9.359 -29.157 1.00 43.44 95 LEU A N 1
ATOM 722 C CA . LEU A 1 95 ? 33.263 9.602 -28.467 1.00 43.44 95 LEU A CA 1
ATOM 723 C C . LEU A 1 95 ? 34.485 9.713 -29.398 1.00 43.44 95 LEU A C 1
ATOM 725 O O . LEU A 1 95 ? 35.587 9.918 -28.904 1.00 43.44 95 LEU A O 1
ATOM 729 N N . SER A 1 96 ? 34.317 9.620 -30.723 1.00 39.50 96 SER A N 1
ATOM 730 C CA . SER A 1 96 ? 35.420 9.754 -31.695 1.00 39.50 96 SER A CA 1
ATOM 731 C C . SER A 1 96 ? 35.389 11.060 -32.503 1.00 39.50 96 SER A C 1
ATOM 733 O O . SER A 1 96 ? 35.945 11.111 -33.596 1.00 39.50 96 SER A O 1
ATOM 735 N N . ALA A 1 97 ? 34.698 12.091 -32.010 1.00 44.44 97 ALA A N 1
ATOM 736 C CA . ALA A 1 97 ? 34.676 13.428 -32.616 1.00 44.44 97 ALA A CA 1
ATOM 737 C C . ALA A 1 97 ? 35.449 14.475 -31.783 1.00 44.44 97 ALA A C 1
ATOM 739 O O . ALA A 1 97 ? 35.148 15.667 -31.858 1.00 44.44 97 ALA A O 1
ATOM 740 N N . VAL A 1 98 ? 36.427 14.016 -30.994 1.00 39.31 98 VAL A N 1
ATOM 741 C CA . VAL A 1 98 ? 37.540 14.816 -30.450 1.00 39.31 98 VAL A CA 1
ATOM 742 C C . VAL A 1 98 ? 38.803 14.365 -31.166 1.00 39.31 98 VAL A C 1
ATOM 744 O O . VAL A 1 98 ? 39.576 15.249 -31.587 1.00 39.31 98 VAL A O 1
#

Foldseek 3Di:
DPPPPPDDPLVVLPPLADPLLVLLLVCVLVVHDLVVSCVVVVHDSVVSVVSLVVNCVSVVHPDSVVSSVVSVVSVVVVVVVVVVPPPPPPPVVVPPPD

Sequence (98 aa):
MLNSFQSWPLRSLFPELSESQFRAAALYALGTSNREAASICCITESAIKKHLARSREALGLEDLASLRTLFNCRMLAGLYATIAELPSKSNPAVLSAV

pLDDT: mean 84.06, std 20.55, range [37.72, 98.62]

Solvent-accessible surface area (backbone atoms only — not comparable to full-atom values): 5887 Å² total; per-residue (Å²): 134,91,77,79,71,86,76,49,77,72,52,72,77,42,77,72,44,53,74,68,23,44,53,39,45,51,37,48,47,74,67,46,50,56,64,57,44,10,62,76,69,74,52,50,46,67,54,38,53,51,25,42,53,50,38,24,58,57,68,72,44,94,48,70,71,57,47,34,54,53,53,51,51,52,52,51,52,54,50,51,54,57,57,71,69,50,78,80,82,72,67,77,76,75,77,75,84,122

Secondary structure (DSSP, 8-state):
---TTTT-TTGGG-TTS-HHHHHHHHHHHTT--HHHHHHHHTS-HHHHHHHHHHHHHHTT-SSSHHHHHHHHHHHHHHHHHHHHTS-----GGGSS--